Protein AF-A0A0K9HNV6-F1 (afdb_monomer_lite)

pLDDT: mean 80.02, std 16.79,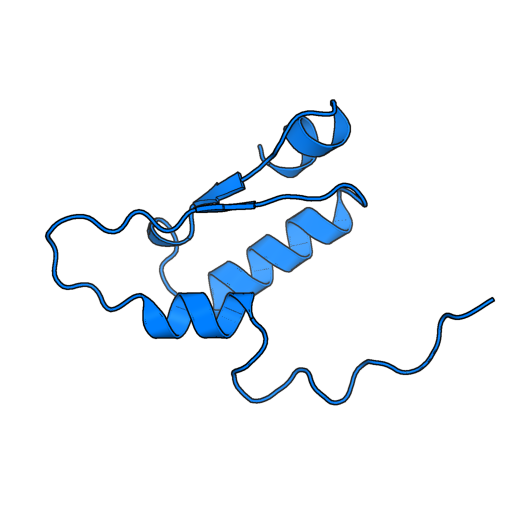 range [37.62, 95.88]

Secondary structure (DSSP, 8-state):
-HHHHHHTTS--EEEGGGSSSHHHHHHHHHHHHTT-SS--EEE----SS----HHHHHHHHT-SSS-TT-------

Foldseek 3Di:
DQLVCQVVVHAREAEQVVDPALVVLLVVVVVSVVRHPGDHYYDDPDDPDPDDCVRNVCSVVVVPDDDPPPDDDDDD

Radius of gyration: 13.88 Å; chains: 1; bounding box: 32×31×33 Å

Sequence (76 aa):
MDAAVSNAGGLGQITAMSLESPERLREEIRKVKEKTDWPFGVNFAIGQHGRPFAHMLEARLGRTGDWAHSRHSVGR

Structure (mmCIF, N/CA/C/O backbone):
data_AF-A0A0K9HNV6-F1
#
_entry.id   AF-A0A0K9HNV6-F1
#
loop_
_atom_site.group_PDB
_atom_site.id
_atom_site.type_symbol
_atom_site.label_atom_id
_atom_site.label_alt_id
_atom_site.label_comp_id
_atom_site.label_asym_id
_atom_site.label_entity_id
_atom_site.label_seq_id
_atom_site.pdbx_PDB_ins_code
_atom_site.Cartn_x
_atom_site.Cartn_y
_atom_site.Cartn_z
_atom_site.occupancy
_atom_site.B_iso_or_equiv
_atom_site.auth_seq_id
_atom_site.auth_comp_id
_atom_site.auth_asym_id
_atom_site.auth_atom_id
_atom_site.pdbx_PDB_model_num
ATOM 1 N N . MET A 1 1 ? 1.546 6.360 7.202 1.00 61.78 1 MET A N 1
ATOM 2 C CA . MET A 1 1 ? 0.530 7.433 7.121 1.00 61.78 1 MET A CA 1
ATOM 3 C C . MET A 1 1 ? -0.860 6.837 6.904 1.00 61.78 1 MET A C 1
ATOM 5 O O . MET A 1 1 ? -1.815 7.253 7.543 1.00 61.78 1 MET A O 1
ATOM 9 N N . ASP A 1 2 ? 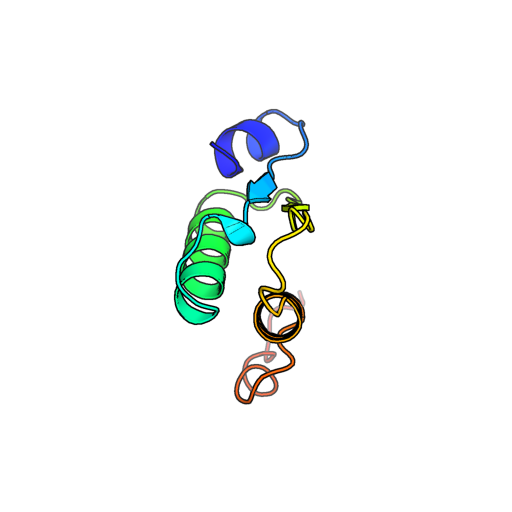-0.940 5.785 6.099 1.00 75.62 2 ASP A N 1
ATOM 10 C CA . ASP A 1 2 ? -2.177 5.219 5.548 1.00 75.62 2 ASP A CA 1
ATOM 11 C C . ASP A 1 2 ? -3.180 4.728 6.599 1.00 75.62 2 ASP A C 1
ATOM 13 O O . ASP A 1 2 ? -4.356 5.080 6.530 1.00 75.62 2 ASP A O 1
ATOM 17 N N . ALA A 1 3 ? -2.730 3.988 7.619 1.00 79.00 3 ALA A N 1
ATOM 18 C CA . ALA A 1 3 ? -3.618 3.514 8.685 1.00 79.00 3 ALA A CA 1
ATOM 19 C C . ALA A 1 3 ? -4.209 4.660 9.524 1.00 79.00 3 ALA A C 1
ATOM 21 O O . ALA A 1 3 ? -5.374 4.609 9.899 1.00 79.00 3 ALA A O 1
ATOM 22 N N . ALA A 1 4 ? -3.433 5.718 9.782 1.00 84.81 4 ALA A N 1
ATOM 23 C CA . ALA A 1 4 ? -3.901 6.862 10.564 1.00 84.81 4 ALA A CA 1
ATOM 24 C C . ALA A 1 4 ? -4.984 7.655 9.817 1.00 84.81 4 ALA A C 1
ATOM 26 O O . ALA A 1 4 ? -5.992 8.017 10.413 1.00 84.81 4 ALA A O 1
ATOM 27 N N . VAL A 1 5 ? -4.808 7.863 8.506 1.00 81.19 5 VAL A N 1
ATOM 28 C CA . VAL A 1 5 ? -5.818 8.508 7.648 1.00 81.19 5 VAL A CA 1
ATOM 29 C C . VAL A 1 5 ? -7.090 7.660 7.574 1.00 81.19 5 VAL A C 1
ATOM 31 O O . VAL A 1 5 ? -8.183 8.203 7.707 1.00 81.19 5 VAL A O 1
ATOM 34 N N . SER A 1 6 ? -6.944 6.336 7.441 1.00 86.12 6 SER A N 1
ATOM 35 C CA . SER A 1 6 ? -8.076 5.394 7.412 1.00 86.12 6 SER A CA 1
ATOM 36 C C . SER A 1 6 ? -8.856 5.400 8.730 1.00 86.12 6 SER A C 1
ATOM 38 O O . SER A 1 6 ? -10.076 5.521 8.729 1.00 86.12 6 SER A O 1
ATOM 40 N N . ASN A 1 7 ? -8.154 5.390 9.867 1.00 83.62 7 ASN A N 1
ATOM 41 C CA . ASN A 1 7 ? -8.769 5.485 11.194 1.00 83.62 7 ASN A CA 1
ATOM 42 C C . ASN A 1 7 ? -9.445 6.841 11.457 1.00 83.62 7 ASN A C 1
ATOM 44 O O . ASN A 1 7 ? -10.370 6.910 12.261 1.00 83.62 7 ASN A O 1
ATOM 48 N N . ALA A 1 8 ? -9.015 7.910 10.783 1.00 86.56 8 ALA A N 1
ATOM 49 C CA . ALA A 1 8 ? -9.641 9.230 10.859 1.00 86.56 8 ALA A CA 1
ATOM 50 C C . ALA A 1 8 ? -10.849 9.396 9.910 1.00 86.56 8 ALA A C 1
ATOM 52 O O . ALA A 1 8 ? -11.412 10.486 9.833 1.00 86.56 8 ALA A O 1
ATOM 53 N N . GLY A 1 9 ? -11.245 8.346 9.176 1.00 82.38 9 GLY A N 1
ATOM 54 C CA . GLY A 1 9 ? -12.367 8.372 8.228 1.00 82.38 9 GLY A CA 1
ATOM 55 C C . GLY A 1 9 ? -12.012 8.851 6.814 1.00 82.38 9 GLY A C 1
ATOM 56 O O . GLY A 1 9 ? -12.903 9.012 5.982 1.00 82.38 9 GLY A O 1
ATOM 57 N N . GLY A 1 10 ? -10.727 9.078 6.522 1.00 86.56 10 GLY A N 1
ATOM 58 C CA . GLY A 1 10 ? -10.227 9.358 5.173 1.00 86.56 10 GLY A CA 1
ATOM 59 C C . GLY A 1 10 ? -9.797 8.088 4.429 1.00 86.56 10 GLY A C 1
ATOM 60 O O . GLY A 1 10 ? -9.699 7.014 5.009 1.00 86.56 10 GLY A O 1
ATOM 61 N N . LEU A 1 11 ? -9.480 8.195 3.135 1.00 87.50 11 LEU A N 1
ATOM 62 C CA . LEU A 1 11 ? -8.946 7.068 2.359 1.00 87.50 11 LEU A CA 1
ATOM 63 C C . LEU A 1 11 ? -7.410 7.054 2.408 1.00 87.50 11 LEU A C 1
ATOM 65 O O . LEU A 1 11 ? -6.757 7.753 1.635 1.00 87.50 11 LEU A O 1
ATOM 69 N N . GLY A 1 12 ? -6.823 6.246 3.295 1.00 90.31 12 GLY A N 1
ATOM 70 C CA . GLY A 1 12 ? -5.375 6.006 3.298 1.00 90.31 12 GLY A CA 1
ATOM 71 C C . GLY A 1 12 ? -4.915 5.233 2.056 1.00 90.31 12 GLY A C 1
ATOM 72 O O . GLY A 1 12 ? -5.668 4.414 1.527 1.00 90.31 12 GLY A O 1
ATOM 73 N N . GLN A 1 13 ? -3.687 5.467 1.575 1.00 94.88 13 GLN A N 1
ATOM 74 C CA . GLN A 1 13 ? -3.173 4.822 0.359 1.00 94.88 13 GLN A CA 1
ATOM 75 C C . GLN A 1 13 ? -1.699 4.424 0.466 1.00 94.88 13 GLN A C 1
ATOM 77 O O . GLN A 1 13 ? -0.854 5.276 0.699 1.00 94.88 13 GLN A O 1
ATOM 82 N N . ILE A 1 14 ? -1.386 3.162 0.162 1.00 93.19 14 ILE A N 1
ATOM 83 C CA . ILE A 1 14 ? 0.002 2.711 -0.034 1.00 93.19 14 ILE A CA 1
ATOM 84 C C . ILE A 1 14 ? 0.438 3.049 -1.468 1.00 93.19 14 ILE A C 1
ATOM 86 O O . ILE A 1 14 ? -0.233 2.639 -2.418 1.00 93.19 14 ILE A O 1
ATOM 90 N N . THR A 1 15 ? 1.576 3.718 -1.662 1.00 93.31 15 THR A N 1
ATOM 91 C CA . THR A 1 15 ? 2.153 3.951 -3.004 1.00 93.31 15 THR A CA 1
ATOM 92 C C . THR A 1 15 ? 3.031 2.773 -3.427 1.00 93.31 15 THR A C 1
ATOM 94 O O . THR A 1 15 ? 4.185 2.664 -3.017 1.00 93.31 15 THR A O 1
ATOM 97 N N . ALA A 1 16 ? 2.500 1.883 -4.271 1.00 90.69 16 ALA A N 1
ATOM 98 C CA . ALA A 1 16 ? 3.166 0.633 -4.649 1.00 90.69 16 ALA A CA 1
ATOM 99 C C . ALA A 1 16 ? 4.486 0.858 -5.397 1.00 90.69 16 ALA A C 1
ATOM 101 O O . ALA A 1 16 ? 5.463 0.167 -5.140 1.00 90.69 16 ALA A O 1
ATOM 102 N N . MET A 1 17 ? 4.541 1.844 -6.295 1.00 88.81 17 MET A N 1
ATOM 103 C CA . MET A 1 17 ? 5.713 2.058 -7.157 1.00 88.81 17 MET A CA 1
ATOM 104 C C . MET A 1 17 ? 6.922 2.662 -6.425 1.00 88.81 17 MET A C 1
ATOM 106 O O . MET A 1 17 ? 8.002 2.736 -7.003 1.00 88.81 17 MET A O 1
ATOM 110 N N . SER A 1 18 ? 6.757 3.062 -5.160 1.00 87.44 18 SER A N 1
ATOM 111 C CA . SER A 1 18 ? 7.859 3.438 -4.265 1.00 87.44 18 SER A CA 1
ATOM 112 C C . SER A 1 18 ? 8.530 2.227 -3.605 1.00 87.44 18 SER A C 1
ATOM 114 O O . SER A 1 18 ? 9.563 2.386 -2.962 1.00 87.4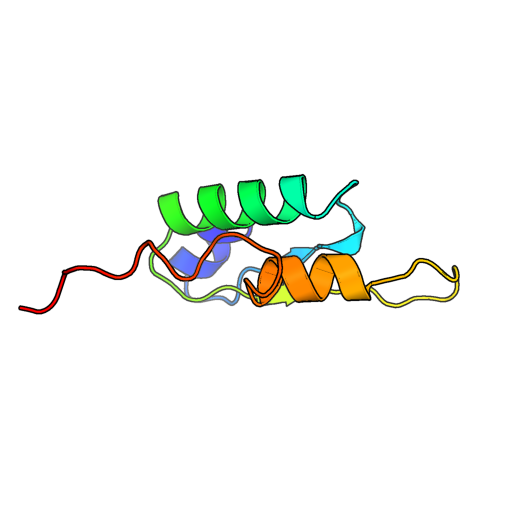4 18 SER A O 1
ATOM 116 N N . LEU A 1 19 ? 7.947 1.031 -3.729 1.00 88.81 19 LEU A N 1
ATOM 117 C CA . LEU A 1 19 ? 8.465 -0.201 -3.144 1.00 88.81 19 LEU A CA 1
ATOM 118 C C . LEU A 1 19 ? 9.306 -0.973 -4.161 1.00 88.81 19 LEU A C 1
ATOM 120 O O . LEU A 1 19 ? 9.031 -0.983 -5.361 1.00 88.81 19 LEU A O 1
ATOM 124 N N . GLU A 1 20 ? 10.331 -1.651 -3.659 1.00 90.19 20 GLU A N 1
ATOM 125 C CA . GLU A 1 20 ? 11.309 -2.354 -4.491 1.00 90.19 20 GLU A CA 1
ATOM 126 C C . GLU A 1 20 ? 10.777 -3.675 -5.059 1.00 90.19 20 GLU A C 1
ATOM 128 O O . GLU A 1 20 ? 11.235 -4.101 -6.119 1.00 90.19 20 GLU A O 1
ATOM 133 N N . SER A 1 21 ? 9.808 -4.314 -4.389 1.00 90.75 21 SER A N 1
ATOM 134 C CA . SER A 1 21 ? 9.292 -5.625 -4.794 1.00 90.75 21 SER A CA 1
ATOM 135 C C . SER A 1 21 ? 7.836 -5.895 -4.364 1.00 90.75 21 SER A C 1
ATOM 137 O O . SER A 1 21 ? 7.324 -5.252 -3.435 1.00 90.75 21 SER A O 1
ATOM 139 N N . PRO A 1 22 ? 7.169 -6.890 -4.988 1.00 91.94 22 PRO A N 1
ATOM 140 C CA . PRO A 1 22 ? 5.876 -7.421 -4.550 1.00 91.94 22 PRO A CA 1
ATOM 141 C C . PRO A 1 22 ? 5.829 -7.853 -3.083 1.00 91.94 22 PRO A C 1
ATOM 143 O O . PRO A 1 22 ? 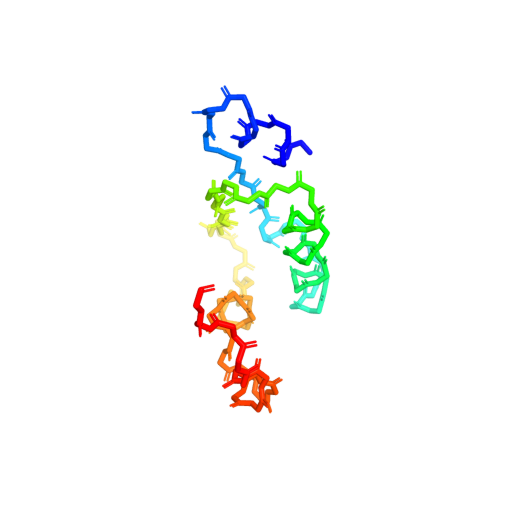4.821 -7.657 -2.409 1.00 91.94 22 PRO A O 1
ATOM 146 N N . GLU A 1 23 ? 6.902 -8.449 -2.571 1.00 93.62 23 GLU A N 1
ATOM 147 C CA . GLU A 1 23 ? 7.004 -8.956 -1.198 1.00 93.62 23 GLU A CA 1
ATOM 148 C C . GLU A 1 23 ? 6.903 -7.801 -0.207 1.00 93.62 23 GLU A C 1
ATOM 150 O O . GLU A 1 23 ? 6.127 -7.871 0.745 1.00 93.62 23 GLU A O 1
ATOM 155 N N . ARG A 1 24 ? 7.580 -6.686 -0.501 1.00 93.75 24 ARG A N 1
ATOM 156 C CA . ARG A 1 24 ? 7.487 -5.462 0.300 1.00 93.75 24 ARG A CA 1
ATOM 157 C C . ARG A 1 24 ? 6.085 -4.869 0.261 1.00 93.75 24 ARG A C 1
ATOM 159 O O . ARG A 1 24 ? 5.580 -4.443 1.295 1.00 93.75 24 ARG A O 1
ATOM 166 N N . LEU A 1 25 ? 5.407 -4.917 -0.889 1.00 94.75 25 LEU A N 1
ATOM 167 C CA . LEU A 1 25 ? 3.999 -4.516 -0.973 1.00 94.75 25 LEU A CA 1
ATOM 168 C C . LEU A 1 25 ? 3.096 -5.399 -0.098 1.00 94.75 25 LEU A C 1
ATOM 170 O O . LEU A 1 25 ? 2.230 -4.873 0.602 1.00 94.75 25 LEU A O 1
ATOM 174 N N . ARG A 1 26 ? 3.305 -6.722 -0.084 1.00 94.81 26 ARG A N 1
ATOM 175 C CA . ARG A 1 26 ? 2.548 -7.641 0.789 1.00 94.81 26 ARG A CA 1
ATOM 176 C C . ARG A 1 26 ? 2.805 -7.355 2.270 1.00 94.81 26 ARG A C 1
ATOM 178 O O . ARG A 1 26 ? 1.856 -7.311 3.053 1.00 94.81 26 ARG A O 1
ATOM 185 N N . GLU A 1 27 ? 4.060 -7.130 2.650 1.00 95.38 27 GLU A N 1
ATOM 186 C CA . GLU A 1 27 ? 4.434 -6.784 4.024 1.00 95.38 27 GLU A CA 1
ATOM 187 C C . GLU A 1 27 ? 3.801 -5.470 4.484 1.00 95.38 27 GLU A C 1
ATOM 189 O O . GLU A 1 27 ? 3.255 -5.416 5.586 1.00 95.38 27 GLU A O 1
ATOM 194 N N . GLU A 1 28 ? 3.816 -4.427 3.649 1.00 94.69 28 GLU A N 1
ATOM 195 C CA . GLU A 1 28 ? 3.181 -3.150 3.988 1.00 94.69 28 GLU A CA 1
ATOM 196 C C . GLU A 1 28 ? 1.655 -3.274 4.083 1.00 94.69 28 GLU A C 1
ATOM 198 O O . GLU A 1 28 ? 1.057 -2.775 5.037 1.00 94.69 28 GLU A O 1
ATOM 203 N N . ILE A 1 29 ? 1.013 -4.029 3.182 1.00 95.00 29 ILE A N 1
ATOM 204 C CA . ILE A 1 29 ? -0.422 -4.345 3.287 1.00 95.00 29 ILE A CA 1
ATOM 205 C C . ILE A 1 29 ? -0.734 -5.033 4.625 1.00 95.00 29 ILE A C 1
ATOM 207 O O . ILE A 1 29 ? -1.737 -4.697 5.258 1.00 95.00 29 ILE A O 1
ATOM 211 N N . ARG A 1 30 ? 0.111 -5.972 5.074 1.00 95.06 30 ARG A N 1
ATOM 212 C CA . ARG A 1 30 ? -0.052 -6.663 6.364 1.00 95.06 30 ARG A CA 1
ATOM 213 C C . ARG A 1 30 ? 0.063 -5.688 7.536 1.00 95.06 30 ARG A C 1
ATOM 215 O O . ARG A 1 30 ? -0.830 -5.653 8.374 1.00 95.06 30 ARG A O 1
ATOM 222 N N . LYS A 1 31 ? 1.098 -4.844 7.549 1.00 94.62 31 LYS A N 1
ATOM 223 C CA . LYS A 1 31 ? 1.316 -3.836 8.603 1.00 94.62 31 LYS A CA 1
ATOM 224 C C . LYS A 1 31 ? 0.181 -2.817 8.699 1.00 94.62 31 LYS A C 1
ATOM 226 O O . LYS A 1 31 ? -0.121 -2.356 9.795 1.00 94.62 31 LYS A O 1
ATOM 231 N N . VAL A 1 32 ? -0.418 -2.421 7.572 1.00 94.38 32 VAL A N 1
ATOM 232 C CA . VAL A 1 32 ? -1.570 -1.503 7.575 1.00 94.38 32 VAL A CA 1
ATOM 233 C C . VAL A 1 32 ? -2.803 -2.200 8.146 1.00 94.38 32 VAL A C 1
ATOM 235 O O . VAL A 1 32 ? -3.443 -1.631 9.025 1.00 94.38 32 VAL A O 1
ATOM 238 N N . LYS A 1 33 ? -3.082 -3.444 7.731 1.00 92.69 33 LYS A N 1
ATOM 239 C CA . LYS A 1 33 ? -4.195 -4.249 8.269 1.00 92.69 33 LYS A CA 1
ATOM 240 C C . LYS A 1 33 ? -4.079 -4.535 9.768 1.00 92.69 33 LYS A C 1
ATOM 242 O O . LYS A 1 33 ? -5.088 -4.593 10.446 1.00 92.69 33 LYS A O 1
ATOM 247 N N . GLU A 1 34 ? -2.868 -4.672 10.304 1.00 95.25 34 GLU A N 1
ATOM 248 C CA . GLU A 1 34 ? -2.651 -4.820 11.755 1.00 95.25 34 GLU A CA 1
ATOM 249 C C . GLU A 1 34 ? -3.006 -3.553 12.555 1.00 95.25 34 GLU A C 1
ATOM 251 O O . GLU A 1 34 ? -3.119 -3.606 13.777 1.00 95.25 34 GLU A O 1
ATOM 256 N N . LYS A 1 35 ? -3.146 -2.401 11.888 1.00 93.62 35 LYS A N 1
ATOM 257 C CA . LYS A 1 35 ? -3.336 -1.085 12.521 1.00 93.62 35 LYS A CA 1
ATOM 258 C C . LYS A 1 35 ? -4.702 -0.461 12.243 1.00 93.62 35 LYS A C 1
ATOM 260 O O . LYS A 1 35 ? -5.005 0.596 12.8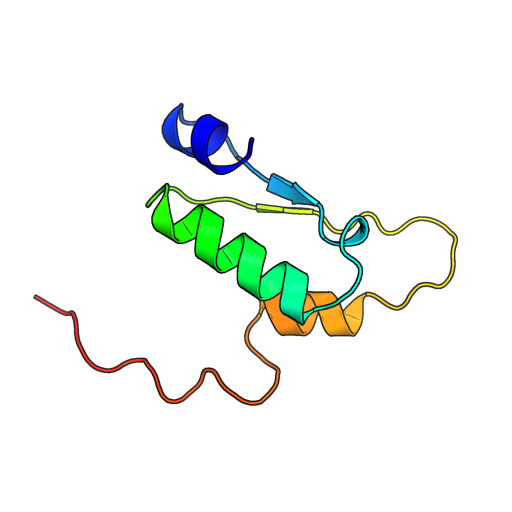03 1.00 93.62 35 LYS A O 1
ATOM 265 N N . THR A 1 36 ? -5.484 -1.042 11.339 1.00 91.50 36 THR A N 1
ATOM 266 C CA . THR A 1 36 ? -6.798 -0.532 10.958 1.00 91.50 36 THR A CA 1
ATOM 267 C C . THR A 1 36 ? -7.673 -1.632 10.364 1.00 91.50 36 THR A C 1
ATOM 269 O O . THR A 1 36 ? -7.226 -2.404 9.516 1.00 91.50 36 THR A O 1
ATOM 272 N N . ASP A 1 37 ? -8.940 -1.647 10.769 1.00 92.62 37 ASP A N 1
ATOM 273 C CA . ASP A 1 37 ? -9.991 -2.444 10.130 1.00 92.62 37 ASP A CA 1
ATOM 274 C C . ASP A 1 37 ? -10.695 -1.669 8.997 1.00 92.62 37 ASP A C 1
ATOM 276 O O . ASP A 1 37 ? -11.533 -2.219 8.279 1.00 92.62 37 ASP A O 1
ATOM 280 N N . TRP A 1 38 ? -10.357 -0.386 8.811 1.00 91.94 38 TRP A N 1
ATOM 281 C CA . TRP A 1 38 ? -10.957 0.480 7.798 1.00 91.94 38 TRP A CA 1
ATOM 282 C C . TRP A 1 38 ? -10.329 0.267 6.411 1.00 91.94 38 TRP A C 1
ATOM 284 O O . TRP A 1 38 ? -9.146 -0.073 6.289 1.00 91.94 38 TRP A O 1
ATOM 294 N N . PRO A 1 39 ? -11.102 0.466 5.326 1.00 91.44 39 PRO A N 1
ATOM 295 C CA . PRO A 1 39 ? -10.607 0.267 3.973 1.00 91.44 39 PRO A CA 1
ATOM 296 C C . PRO A 1 39 ? -9.506 1.273 3.613 1.00 91.44 39 PRO A C 1
ATOM 298 O O . PRO A 1 39 ? -9.584 2.457 3.927 1.00 91.44 39 PRO A O 1
ATOM 301 N N . PHE A 1 40 ? -8.512 0.795 2.864 1.00 95.88 40 PHE A N 1
ATOM 302 C CA . PHE A 1 40 ? -7.414 1.596 2.324 1.00 95.88 40 PHE A CA 1
ATOM 303 C C . PHE A 1 40 ? -7.105 1.205 0.872 1.00 95.88 40 PHE A C 1
ATOM 305 O O . PHE A 1 40 ? -7.303 0.060 0.436 1.00 95.88 40 PHE A O 1
ATOM 312 N N . GLY A 1 41 ? -6.598 2.173 0.112 1.00 94.50 41 GLY A N 1
ATOM 313 C CA . GLY A 1 41 ? -6.211 2.023 -1.284 1.00 94.50 41 GLY A CA 1
ATOM 314 C C . GLY A 1 41 ? -4.756 1.594 -1.479 1.00 94.50 41 GLY A C 1
ATOM 315 O O . GLY A 1 41 ? -3.923 1.654 -0.576 1.00 94.50 41 GLY A O 1
ATOM 316 N N . VAL A 1 42 ? -4.443 1.194 -2.710 1.00 94.06 42 VAL A N 1
ATOM 317 C CA . VAL A 1 42 ? -3.067 1.049 -3.199 1.00 94.06 42 VAL A CA 1
ATOM 318 C C . VAL A 1 42 ? -2.960 1.837 -4.497 1.00 94.06 42 VAL A C 1
ATOM 320 O O . VAL A 1 42 ? -3.715 1.585 -5.436 1.00 94.06 42 VAL A O 1
ATOM 323 N N . ASN A 1 43 ? -2.057 2.812 -4.532 1.00 92.75 43 ASN A N 1
ATOM 324 C CA . ASN A 1 43 ? -1.796 3.651 -5.690 1.00 92.75 43 ASN A CA 1
ATOM 325 C C . ASN A 1 43 ? -0.673 3.048 -6.547 1.00 92.75 43 ASN A C 1
ATOM 327 O O . ASN A 1 43 ? 0.393 2.696 -6.038 1.00 92.75 43 ASN A O 1
ATOM 331 N N . PHE A 1 44 ? -0.908 2.969 -7.856 1.00 89.44 44 PHE A N 1
ATOM 332 C CA . PHE A 1 44 ? 0.082 2.566 -8.850 1.00 89.44 44 PHE A CA 1
ATOM 333 C C . PHE A 1 44 ? 0.396 3.771 -9.737 1.00 89.44 44 PHE A C 1
ATOM 335 O O . PHE A 1 44 ? -0.358 4.088 -10.655 1.00 89.44 44 PHE A O 1
ATOM 342 N N . ALA A 1 45 ? 1.501 4.459 -9.450 1.00 85.25 45 ALA A N 1
ATOM 343 C CA . ALA A 1 45 ? 1.971 5.583 -10.252 1.00 85.25 45 ALA A CA 1
ATOM 344 C C . ALA A 1 45 ? 2.576 5.081 -11.573 1.00 85.25 45 ALA A C 1
ATOM 346 O O . ALA A 1 45 ? 3.757 4.744 -11.654 1.00 85.25 45 ALA A O 1
ATOM 347 N N . ILE A 1 46 ? 1.746 4.993 -12.610 1.00 76.94 46 ILE A N 1
ATOM 348 C CA . ILE A 1 46 ? 2.153 4.543 -13.942 1.00 76.94 46 ILE A CA 1
ATOM 349 C C . ILE A 1 46 ? 2.576 5.782 -14.744 1.00 76.94 46 ILE A C 1
ATOM 351 O O . ILE A 1 46 ? 1.742 6.492 -15.297 1.00 76.94 46 ILE A O 1
ATOM 355 N N . GLY A 1 47 ? 3.881 6.067 -14.763 1.00 72.94 47 GLY A N 1
ATOM 356 C CA . GLY A 1 47 ? 4.490 7.185 -15.494 1.00 72.94 47 GLY A CA 1
ATOM 357 C C . GLY A 1 47 ? 5.725 6.735 -16.280 1.00 72.94 47 GLY A C 1
ATOM 358 O O . GLY A 1 47 ? 6.447 5.852 -15.825 1.00 72.94 47 GLY A O 1
ATOM 359 N N . GLN A 1 48 ? 5.929 7.321 -17.466 1.00 53.88 48 GLN A N 1
ATOM 360 C CA . GLN A 1 48 ? 6.868 6.961 -18.550 1.00 53.88 48 GLN A CA 1
ATOM 361 C C . GLN A 1 48 ? 8.266 6.429 -18.147 1.00 53.88 48 GLN A C 1
ATOM 363 O O . GLN A 1 48 ? 9.258 7.122 -18.310 1.00 53.88 48 GLN A O 1
ATOM 368 N N . HIS A 1 49 ? 8.379 5.187 -17.666 1.00 63.81 49 HIS A N 1
ATOM 369 C CA . HIS A 1 49 ? 9.679 4.550 -17.374 1.00 63.81 49 HIS A CA 1
ATOM 370 C C . HIS A 1 49 ? 9.711 3.044 -17.671 1.00 63.81 49 HIS A C 1
ATOM 372 O O . HIS A 1 49 ? 10.615 2.348 -17.219 1.00 63.81 49 HIS A O 1
ATOM 378 N N . GLY A 1 50 ? 8.722 2.503 -18.393 1.00 66.94 50 GLY A N 1
ATOM 379 C CA . GLY A 1 50 ? 8.725 1.097 -18.822 1.00 66.94 50 GLY A CA 1
ATOM 380 C C . GLY A 1 50 ? 8.768 0.057 -17.692 1.00 66.94 50 GLY A C 1
ATOM 381 O O . GLY A 1 50 ? 8.883 -1.131 -17.981 1.00 66.94 50 GLY A O 1
ATOM 382 N N . ARG A 1 51 ? 8.671 0.462 -16.414 1.00 74.25 51 ARG A N 1
ATOM 383 C CA . ARG A 1 51 ? 8.636 -0.467 -15.282 1.00 74.25 51 ARG A CA 1
ATOM 384 C C . ARG A 1 51 ? 7.352 -1.297 -15.357 1.00 74.25 51 ARG A C 1
ATOM 386 O O . ARG A 1 51 ? 6.263 -0.721 -15.286 1.00 74.25 51 ARG A O 1
ATOM 393 N N . PRO A 1 52 ? 7.452 -2.632 -15.463 1.00 80.69 52 PRO A N 1
ATOM 394 C CA . PRO A 1 52 ? 6.281 -3.491 -15.402 1.00 80.69 52 PRO A CA 1
ATOM 395 C C . PRO A 1 52 ? 5.591 -3.318 -14.046 1.00 80.69 52 PRO A C 1
ATOM 397 O O . PRO A 1 52 ? 6.258 -3.293 -13.020 1.00 80.69 52 PRO A O 1
ATOM 400 N N . PHE A 1 53 ? 4.265 -3.205 -14.027 1.00 83.38 53 PHE A N 1
ATOM 401 C CA . PHE A 1 53 ? 3.478 -3.089 -12.788 1.00 83.38 53 PHE A CA 1
ATOM 402 C C . PHE A 1 53 ? 2.629 -4.338 -12.509 1.00 83.38 53 PHE A C 1
ATOM 404 O O . PHE A 1 53 ? 2.058 -4.471 -11.428 1.00 83.38 53 PHE A O 1
ATOM 411 N N . ALA A 1 54 ? 2.552 -5.270 -13.465 1.00 86.19 54 ALA A N 1
ATOM 412 C CA . ALA A 1 54 ? 1.722 -6.470 -13.374 1.00 86.19 54 ALA A CA 1
ATOM 413 C C . ALA A 1 54 ? 2.037 -7.316 -12.125 1.00 86.19 54 ALA A C 1
ATOM 415 O O . ALA A 1 54 ? 1.123 -7.697 -11.401 1.00 86.19 54 ALA A O 1
ATOM 416 N N . HIS A 1 55 ? 3.317 -7.507 -11.795 1.00 82.12 55 HIS A N 1
ATOM 417 C CA . HIS A 1 55 ? 3.729 -8.260 -10.603 1.00 82.12 55 HIS A CA 1
ATOM 418 C C . HIS A 1 55 ? 3.269 -7.604 -9.287 1.00 82.12 55 HIS A C 1
ATOM 420 O O . HIS A 1 55 ? 2.904 -8.291 -8.332 1.00 82.12 55 HIS A O 1
ATOM 426 N N . MET A 1 56 ? 3.226 -6.270 -9.236 1.00 85.19 56 MET A N 1
ATOM 427 C CA . MET A 1 56 ? 2.709 -5.533 -8.079 1.00 85.19 56 MET A CA 1
ATOM 428 C C . MET A 1 56 ? 1.178 -5.656 -7.984 1.00 85.19 56 MET A C 1
ATOM 430 O O . MET A 1 56 ? 0.626 -5.802 -6.890 1.00 85.19 56 MET A O 1
ATOM 434 N N . LEU A 1 57 ? 0.484 -5.645 -9.129 1.00 86.75 57 LEU A N 1
ATOM 435 C CA . LEU A 1 57 ? -0.964 -5.860 -9.196 1.00 86.75 57 LEU A CA 1
ATOM 436 C C . LEU A 1 57 ? -1.341 -7.261 -8.700 1.00 86.75 57 LEU A C 1
ATOM 438 O O . LEU A 1 57 ? -2.265 -7.409 -7.902 1.00 86.75 57 LEU A O 1
ATOM 442 N N . GLU A 1 58 ? -0.608 -8.284 -9.127 1.00 88.62 58 GLU A N 1
ATOM 443 C CA . GLU A 1 58 ? -0.823 -9.664 -8.693 1.00 88.62 58 GLU A CA 1
ATOM 444 C C . GLU A 1 58 ? -0.644 -9.837 -7.185 1.00 88.62 58 GLU A C 1
ATOM 446 O O . GLU A 1 58 ? -1.440 -10.538 -6.556 1.00 88.62 58 GLU A O 1
ATOM 451 N N . ALA A 1 59 ? 0.353 -9.175 -6.589 1.00 86.50 59 ALA A N 1
ATOM 452 C CA . ALA A 1 59 ? 0.538 -9.170 -5.140 1.00 86.50 59 ALA A CA 1
ATOM 453 C C . ALA A 1 59 ? -0.631 -8.515 -4.401 1.00 86.50 59 ALA A C 1
ATOM 455 O O . ALA A 1 59 ? -1.085 -9.054 -3.392 1.00 86.50 59 ALA A O 1
ATOM 456 N N . ARG A 1 60 ? -1.176 -7.403 -4.915 1.00 87.56 60 ARG A N 1
ATOM 457 C CA . ARG A 1 60 ? -2.383 -6.789 -4.338 1.00 87.56 60 ARG A CA 1
ATOM 458 C C . ARG A 1 60 ? -3.610 -7.689 -4.479 1.00 87.56 60 ARG A C 1
ATOM 460 O O . ARG A 1 60 ? -4.389 -7.799 -3.537 1.00 87.56 60 ARG A O 1
ATOM 467 N N . LEU A 1 61 ? -3.796 -8.313 -5.640 1.00 89.00 61 LEU A N 1
ATOM 468 C CA . LEU A 1 61 ? -4.935 -9.197 -5.899 1.00 89.00 61 LEU A CA 1
ATOM 469 C C . LEU A 1 61 ? -4.800 -10.571 -5.217 1.00 89.00 61 LEU A C 1
ATOM 471 O O . LEU A 1 61 ? -5.753 -11.346 -5.243 1.00 89.00 61 LEU A O 1
ATOM 475 N N . GLY A 1 62 ? -3.640 -10.887 -4.631 1.00 79.94 62 GLY A N 1
ATOM 476 C CA . GLY A 1 62 ? -3.366 -12.188 -4.014 1.00 79.94 62 GLY A CA 1
ATOM 477 C C . GLY A 1 62 ? -3.306 -13.342 -5.021 1.00 79.94 62 GLY A C 1
ATOM 478 O O . GLY A 1 62 ? -3.598 -14.478 -4.663 1.00 79.94 62 GLY A O 1
ATOM 479 N N . ARG A 1 63 ? -2.980 -13.059 -6.292 1.00 69.38 63 ARG A N 1
ATOM 480 C CA . ARG A 1 63 ? -3.035 -14.036 -7.401 1.00 69.38 63 ARG A CA 1
ATOM 481 C C . ARG A 1 63 ? -1.715 -14.767 -7.655 1.00 69.38 63 ARG A C 1
ATOM 483 O O . ARG A 1 63 ? -1.684 -15.695 -8.454 1.00 69.38 63 ARG A O 1
ATOM 490 N N . THR A 1 64 ? -0.644 -14.399 -6.957 1.00 53.81 64 THR A N 1
ATOM 491 C CA . THR A 1 64 ? 0.631 -15.124 -6.975 1.00 53.81 64 THR A CA 1
ATOM 492 C C . THR A 1 64 ? 0.653 -16.191 -5.878 1.00 53.81 64 THR A C 1
ATOM 494 O O . THR A 1 64 ? 0.795 -15.881 -4.699 1.00 53.81 64 THR A O 1
ATOM 497 N N . GLY A 1 65 ? 0.478 -17.449 -6.289 1.00 56.91 65 GLY A N 1
ATOM 498 C CA . GLY A 1 65 ? 1.063 -18.647 -5.676 1.00 56.91 65 GLY A CA 1
ATOM 499 C C . GLY A 1 65 ? 0.618 -19.137 -4.293 1.00 56.91 65 GLY A C 1
ATOM 500 O O . GLY A 1 65 ? 0.754 -20.331 -4.079 1.00 56.91 65 GLY A O 1
ATOM 501 N N . ASP A 1 66 ? 0.110 -18.313 -3.365 1.00 53.50 66 ASP A N 1
ATOM 502 C CA . ASP A 1 66 ? 0.121 -18.761 -1.952 1.00 53.50 66 ASP A CA 1
ATOM 503 C C . ASP A 1 66 ? -0.938 -18.150 -1.007 1.00 53.50 66 ASP A C 1
ATOM 505 O O . ASP A 1 66 ? -0.693 -17.917 0.173 1.00 53.50 66 ASP A O 1
ATOM 509 N N . TRP A 1 67 ? -2.148 -17.860 -1.503 1.00 49.84 67 TRP A N 1
ATOM 510 C CA . TRP A 1 67 ? -3.215 -17.258 -0.672 1.00 49.84 67 TRP A CA 1
ATOM 511 C C . TRP A 1 67 ? -4.552 -18.015 -0.671 1.00 49.84 67 TRP A C 1
ATOM 513 O O . TRP A 1 67 ? -5.480 -17.624 0.037 1.00 49.84 67 TRP A O 1
ATOM 523 N N . ALA A 1 68 ? -4.668 -19.123 -1.411 1.00 49.12 68 ALA A N 1
ATOM 524 C CA . ALA A 1 68 ? -5.907 -19.905 -1.482 1.00 49.12 68 ALA A CA 1
ATOM 525 C C . ALA A 1 68 ? -6.161 -20.809 -0.253 1.00 49.12 68 ALA A C 1
ATOM 527 O O . ALA A 1 68 ? -7.284 -21.268 -0.077 1.00 49.12 68 ALA A O 1
ATOM 528 N N . HIS A 1 69 ? -5.169 -21.027 0.622 1.00 46.41 69 HIS A N 1
ATOM 529 C CA . HIS A 1 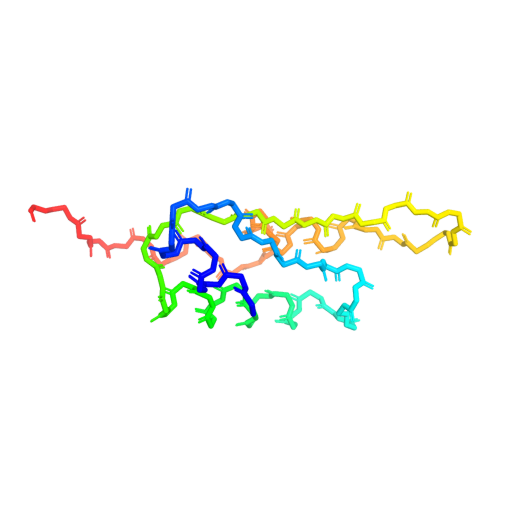69 ? -5.260 -22.005 1.721 1.00 46.41 69 HIS A CA 1
ATOM 530 C C . HIS A 1 69 ? -5.600 -21.425 3.109 1.00 46.41 69 HIS A C 1
ATOM 532 O O . HIS A 1 69 ? -5.772 -22.189 4.052 1.00 46.41 69 HIS A O 1
ATOM 538 N N . SER A 1 70 ? -5.743 -20.101 3.268 1.00 46.28 70 SER A N 1
ATOM 539 C CA . SER A 1 70 ? -5.913 -19.463 4.595 1.00 46.28 70 SER A CA 1
ATOM 540 C C . SER A 1 70 ? -7.293 -18.824 4.829 1.00 46.28 70 SER A C 1
ATOM 542 O O . SER A 1 70 ? -7.447 -17.864 5.579 1.00 46.28 70 SER A O 1
ATOM 544 N N . ARG A 1 71 ? -8.351 -19.343 4.194 1.00 46.84 71 ARG A N 1
ATOM 545 C CA . ARG A 1 71 ? -9.732 -19.002 4.584 1.00 46.84 71 ARG A CA 1
ATOM 546 C C . ARG A 1 71 ? -10.452 -20.216 5.150 1.00 46.84 71 ARG A C 1
ATOM 548 O O . ARG A 1 71 ? -11.366 -20.749 4.533 1.00 46.84 71 ARG A O 1
ATOM 555 N N . HIS A 1 72 ? -10.064 -20.590 6.365 1.00 45.34 72 HIS A N 1
ATOM 556 C CA . HIS A 1 72 ? -10.955 -21.290 7.282 1.00 45.34 72 HIS A CA 1
ATOM 557 C C . HIS A 1 72 ? -11.249 -20.404 8.495 1.00 45.34 72 HIS A C 1
ATOM 559 O O . HIS A 1 72 ? -10.342 -19.860 9.113 1.00 45.34 72 HIS A O 1
ATOM 565 N N . SER A 1 73 ? -12.552 -20.284 8.770 1.00 49.50 73 SER A N 1
ATOM 566 C CA . SER A 1 73 ? -13.205 -19.764 9.977 1.00 49.50 73 SER A CA 1
ATOM 567 C C . SER A 1 73 ? -12.792 -18.373 10.465 1.00 49.50 73 SER A C 1
ATOM 569 O O . SER A 1 73 ? -11.808 -18.253 11.175 1.00 49.50 73 SER A O 1
ATOM 571 N N . VAL A 1 74 ? -13.645 -17.369 10.238 1.00 42.12 74 VAL A N 1
ATOM 572 C CA . VAL A 1 74 ? -14.499 -16.835 11.318 1.00 42.12 74 VAL A CA 1
ATOM 573 C C . VAL A 1 74 ? -15.798 -16.341 10.682 1.00 42.12 74 VAL A C 1
ATOM 575 O O . VAL A 1 74 ? -15.849 -15.303 10.031 1.00 42.12 74 VAL A O 1
ATOM 578 N N . GLY A 1 75 ? -16.841 -17.146 10.854 1.00 47.66 75 GLY A N 1
ATOM 579 C CA . GLY A 1 75 ? -18.228 -16.728 10.784 1.00 47.66 75 GLY A CA 1
ATOM 580 C C . GLY A 1 75 ? -18.887 -17.183 12.078 1.00 47.66 75 GLY A C 1
ATOM 581 O O . GLY A 1 75 ? -19.049 -18.387 12.281 1.00 47.66 75 GLY A O 1
ATOM 582 N N . ARG A 1 76 ? -19.162 -16.228 12.963 1.00 37.62 76 ARG A N 1
ATOM 583 C CA . ARG A 1 76 ? -20.315 -16.113 13.863 1.00 37.62 76 ARG A CA 1
ATOM 584 C C . ARG A 1 76 ? -20.164 -14.834 14.671 1.00 37.62 76 ARG A C 1
ATOM 586 O O . ARG A 1 76 ? -19.030 -14.585 15.130 1.00 37.62 76 ARG A O 1
#

InterPro domains:
  IPR013785 Aldolase-type TIM barrel [G3DSA:3.20.20.70] (1-65)

Organism: Geobacillus stearothermophilus (NCBI:txid1422)